Protein AF-A0A4R5VV78-F1 (afdb_monomer_lite)

Structure (mmCIF, N/CA/C/O backbone):
data_AF-A0A4R5VV78-F1
#
_entry.id   AF-A0A4R5VV78-F1
#
loop_
_atom_site.group_PDB
_atom_site.id
_atom_site.type_symbol
_atom_site.label_atom_id
_atom_site.label_alt_id
_atom_site.label_comp_id
_atom_site.label_asym_id
_atom_site.label_entity_id
_atom_site.label_seq_id
_atom_site.pdbx_PDB_ins_code
_atom_site.Cartn_x
_atom_site.Cartn_y
_atom_site.Cartn_z
_atom_site.occupancy
_atom_site.B_iso_or_equiv
_atom_site.auth_seq_id
_atom_site.auth_comp_id
_atom_site.auth_asym_id
_atom_site.auth_atom_id
_atom_site.pdbx_PDB_model_num
ATOM 1 N N . MET A 1 1 ? 42.593 -49.730 37.295 1.00 38.19 1 MET A N 1
ATOM 2 C CA . MET A 1 1 ? 42.029 -50.182 36.006 1.00 38.19 1 MET A CA 1
ATOM 3 C C . MET A 1 1 ? 40.882 -49.236 35.677 1.00 38.19 1 MET A C 1
ATOM 5 O O . MET A 1 1 ? 39.851 -49.312 36.328 1.00 38.19 1 MET A O 1
ATOM 9 N N . VAL A 1 2 ? 41.116 -48.240 34.820 1.00 37.19 2 VAL A N 1
ATOM 10 C CA . VAL A 1 2 ? 40.146 -47.172 34.517 1.00 37.19 2 VAL A CA 1
ATOM 11 C C . VAL A 1 2 ? 39.510 -47.500 33.172 1.00 37.19 2 VAL A C 1
ATOM 13 O O . VAL A 1 2 ? 40.211 -47.601 32.169 1.00 37.19 2 VAL A O 1
ATOM 16 N N . VAL A 1 3 ? 38.201 -47.745 33.175 1.00 35.28 3 VAL A N 1
ATOM 17 C CA . VAL A 1 3 ? 37.416 -48.078 31.982 1.00 35.28 3 VAL A CA 1
ATOM 18 C C . VAL A 1 3 ? 36.954 -46.769 31.347 1.00 35.28 3 VAL A C 1
ATOM 20 O O . VAL A 1 3 ? 36.036 -46.124 31.847 1.00 35.28 3 VAL A O 1
ATOM 23 N N . SER A 1 4 ? 37.605 -46.360 30.261 1.00 37.66 4 SER A N 1
ATOM 24 C CA . SER A 1 4 ? 37.149 -45.239 29.435 1.00 37.66 4 SER A CA 1
ATOM 25 C C . SER A 1 4 ? 36.095 -45.736 28.451 1.00 37.66 4 SER A C 1
ATOM 27 O O . SER A 1 4 ? 36.413 -46.432 27.488 1.00 37.66 4 SER A O 1
ATOM 29 N N . VAL A 1 5 ? 34.834 -45.387 28.696 1.00 41.22 5 VAL A N 1
ATOM 30 C CA . VAL A 1 5 ? 33.731 -45.628 27.760 1.00 41.22 5 VAL A CA 1
ATOM 31 C C . VAL A 1 5 ? 33.709 -44.485 26.744 1.00 41.22 5 VAL A C 1
ATOM 33 O O . VAL A 1 5 ? 33.360 -43.354 27.075 1.00 41.22 5 VAL A O 1
ATOM 36 N N . PHE A 1 6 ? 34.099 -44.775 25.504 1.00 37.38 6 PHE A N 1
ATOM 37 C CA . PHE A 1 6 ? 33.922 -43.867 24.372 1.00 37.38 6 PHE A CA 1
ATOM 38 C C . PHE A 1 6 ? 32.490 -43.995 23.841 1.00 37.38 6 PHE A C 1
ATOM 40 O O . PHE A 1 6 ? 32.154 -44.971 23.174 1.00 37.38 6 PHE A O 1
ATOM 47 N N . PHE A 1 7 ? 31.643 -43.004 24.115 1.00 40.62 7 PHE A N 1
ATOM 48 C CA . PHE A 1 7 ? 30.359 -42.859 23.432 1.00 40.62 7 PHE A CA 1
ATOM 49 C C . PHE A 1 7 ? 30.567 -42.107 22.113 1.00 40.62 7 PHE A C 1
ATOM 51 O O . PHE A 1 7 ? 30.699 -40.885 22.092 1.00 40.62 7 PHE A O 1
ATOM 58 N N . LEU A 1 8 ? 30.589 -42.841 20.998 1.00 39.75 8 LEU A N 1
ATOM 59 C CA . LEU A 1 8 ? 30.440 -42.265 19.662 1.00 39.75 8 LEU A CA 1
ATOM 60 C C . LEU A 1 8 ? 28.955 -41.965 19.427 1.00 39.75 8 LEU A C 1
ATOM 62 O O . LEU A 1 8 ? 28.193 -42.831 19.001 1.00 39.75 8 LEU A O 1
ATOM 66 N N . ILE A 1 9 ? 28.530 -40.733 19.715 1.00 45.75 9 ILE A N 1
ATOM 67 C CA . ILE A 1 9 ? 27.230 -40.231 19.257 1.00 45.75 9 ILE A CA 1
ATOM 68 C C . ILE A 1 9 ? 27.380 -39.907 17.769 1.00 45.75 9 ILE A C 1
ATOM 70 O O . ILE A 1 9 ? 27.846 -38.834 17.390 1.00 45.75 9 ILE A O 1
ATOM 74 N N . VAL A 1 10 ? 26.993 -40.856 16.916 1.00 44.81 10 VAL A N 1
ATOM 75 C CA . VAL A 1 10 ? 26.769 -40.610 15.488 1.00 44.81 10 VAL A CA 1
ATOM 76 C C . VAL A 1 10 ? 25.437 -39.873 15.368 1.00 44.81 10 VAL A C 1
ATOM 78 O O . VAL A 1 10 ? 24.379 -40.461 15.159 1.00 44.81 10 VAL A O 1
ATOM 81 N N . GLY A 1 11 ? 25.475 -38.563 15.596 1.00 36.56 11 GLY A N 1
ATOM 82 C CA . GLY A 1 11 ? 24.353 -37.687 15.302 1.00 36.56 11 GLY A CA 1
ATOM 83 C C . GLY A 1 11 ? 24.269 -37.487 13.795 1.00 36.56 11 GLY A C 1
ATOM 84 O O . GLY A 1 11 ? 25.122 -36.815 13.220 1.00 36.56 11 GLY A O 1
ATOM 85 N N . ASN A 1 12 ? 23.247 -38.067 13.163 1.00 38.75 12 ASN A N 1
ATOM 86 C CA . ASN A 1 12 ? 22.848 -37.744 11.796 1.00 38.75 12 ASN A CA 1
ATOM 87 C C . ASN A 1 12 ? 22.630 -36.229 11.688 1.00 38.75 12 ASN A C 1
ATOM 89 O O . ASN A 1 12 ? 21.579 -35.708 12.065 1.00 38.75 12 ASN A O 1
ATOM 93 N N . ALA A 1 13 ? 23.622 -35.517 11.159 1.00 37.78 13 ALA A N 1
ATOM 94 C CA . ALA A 1 13 ? 23.447 -34.160 10.683 1.00 37.78 13 ALA A CA 1
ATOM 95 C C . ALA A 1 13 ? 22.544 -34.235 9.448 1.00 37.78 13 ALA A C 1
ATOM 97 O O . ALA A 1 13 ? 23.007 -34.379 8.318 1.00 37.78 13 ALA A O 1
ATOM 98 N N . SER A 1 14 ? 21.230 -34.188 9.672 1.00 41.97 14 SER A N 1
ATOM 99 C CA . SER A 1 14 ? 20.264 -33.920 8.617 1.00 41.97 14 SER A CA 1
ATOM 100 C C . SER A 1 14 ? 20.560 -32.520 8.091 1.00 41.97 14 SER A C 1
ATOM 102 O O . SER A 1 14 ? 20.102 -31.517 8.645 1.00 41.97 14 SER A O 1
ATOM 104 N N . ALA A 1 15 ? 21.381 -32.463 7.043 1.00 38.72 15 ALA A N 1
ATOM 105 C CA . ALA A 1 15 ? 21.624 -31.289 6.232 1.00 38.72 15 ALA A CA 1
ATOM 106 C C . ALA A 1 15 ? 20.303 -30.890 5.565 1.00 38.72 15 ALA A C 1
ATOM 108 O O . ALA A 1 15 ? 20.021 -31.225 4.415 1.00 38.72 15 ALA A O 1
ATOM 109 N N . SER A 1 16 ? 19.468 -30.170 6.312 1.00 36.31 16 SER A N 1
ATOM 110 C CA . SER A 1 16 ? 18.381 -29.394 5.742 1.00 36.31 16 SER A CA 1
ATOM 111 C C . SER A 1 16 ? 19.022 -28.237 4.979 1.00 36.31 16 SER A C 1
ATOM 113 O O . SER A 1 16 ? 19.205 -27.131 5.479 1.00 36.31 16 SER A O 1
ATOM 115 N N . ASN A 1 17 ? 19.403 -28.515 3.732 1.00 35.94 17 ASN A N 1
ATOM 116 C CA . ASN A 1 17 ? 19.677 -27.510 2.716 1.00 35.94 17 ASN A CA 1
ATOM 117 C C . ASN A 1 17 ? 18.365 -26.790 2.373 1.00 35.94 17 ASN A C 1
ATOM 119 O O . ASN A 1 17 ? 17.869 -26.852 1.250 1.00 35.94 17 ASN A O 1
ATOM 123 N N . ILE A 1 18 ? 17.793 -26.081 3.345 1.00 36.03 18 ILE A N 1
ATOM 124 C CA . ILE A 1 18 ? 16.903 -24.970 3.059 1.00 36.03 18 ILE A CA 1
ATOM 125 C C . ILE A 1 18 ? 17.849 -23.895 2.546 1.00 36.03 18 ILE A C 1
ATOM 127 O O . ILE A 1 18 ? 18.429 -23.131 3.320 1.00 36.03 18 ILE A O 1
ATOM 131 N N . LYS A 1 19 ? 18.070 -23.886 1.225 1.00 30.59 19 LYS A N 1
ATOM 132 C CA . LYS A 1 19 ? 18.601 -22.711 0.538 1.00 30.59 19 LYS A CA 1
ATOM 133 C C . LYS A 1 19 ? 17.806 -21.534 1.088 1.00 30.59 19 LYS A C 1
ATOM 135 O O . LYS A 1 19 ? 16.605 -21.439 0.836 1.00 30.59 19 LYS A O 1
ATOM 140 N N . LYS A 1 20 ? 18.457 -20.675 1.881 1.00 33.81 20 LYS A N 1
ATOM 141 C CA . LYS A 1 20 ? 17.958 -19.328 2.141 1.00 33.81 20 LYS A CA 1
ATOM 142 C C . LYS A 1 20 ? 17.599 -18.793 0.767 1.00 33.81 20 LYS A C 1
ATOM 144 O O . LYS A 1 20 ? 18.486 -18.643 -0.068 1.00 33.81 20 LYS A O 1
ATOM 149 N N . LEU A 1 21 ? 16.308 -18.609 0.518 1.00 36.28 21 LEU A N 1
ATOM 150 C CA . LEU A 1 21 ? 15.827 -17.901 -0.649 1.00 36.28 21 LEU A CA 1
ATOM 151 C C . LEU A 1 21 ? 16.473 -16.518 -0.546 1.00 36.28 21 LEU A C 1
ATOM 153 O O . LEU A 1 21 ? 16.065 -15.706 0.288 1.00 36.28 21 LEU A O 1
ATOM 157 N N . GLU A 1 22 ? 17.574 -16.309 -1.269 1.00 37.34 22 GLU A N 1
ATOM 158 C CA . GLU A 1 22 ? 18.236 -15.016 -1.321 1.00 37.34 22 GLU A CA 1
ATOM 159 C C . GLU A 1 22 ? 17.165 -14.024 -1.755 1.00 37.34 22 GLU A C 1
ATOM 161 O O . GLU A 1 22 ? 16.571 -14.148 -2.828 1.00 37.34 22 GLU A O 1
ATOM 166 N N . LYS A 1 23 ? 16.849 -13.068 -0.874 1.00 46.59 23 LYS A N 1
ATOM 167 C CA . LYS A 1 23 ? 16.021 -11.934 -1.268 1.00 46.59 23 LYS A CA 1
ATOM 168 C C . LYS A 1 23 ? 16.714 -1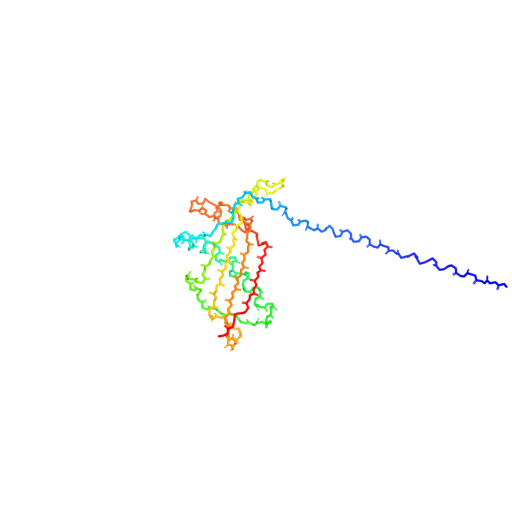1.339 -2.497 1.00 46.59 23 LYS A C 1
ATOM 170 O O . LYS A 1 23 ? 17.919 -11.095 -2.402 1.00 46.59 23 LYS A O 1
ATOM 175 N N . PRO A 1 24 ? 16.009 -11.151 -3.628 1.00 48.81 24 PRO A N 1
ATOM 176 C CA . PRO A 1 24 ? 16.632 -10.648 -4.843 1.00 48.81 24 PRO A CA 1
ATOM 177 C C . PRO A 1 24 ? 17.446 -9.406 -4.493 1.00 48.81 24 PRO A C 1
ATOM 179 O O . PRO A 1 24 ? 16.971 -8.534 -3.759 1.00 48.81 24 PRO A O 1
ATOM 182 N N . LYS A 1 25 ? 18.705 -9.371 -4.938 1.00 49.22 25 LYS A N 1
ATOM 183 C CA . LYS A 1 25 ? 19.624 -8.270 -4.655 1.00 49.22 25 LYS A CA 1
ATOM 184 C C . LYS A 1 25 ? 19.151 -7.046 -5.434 1.00 49.22 25 LYS A C 1
ATOM 186 O O . LYS A 1 25 ? 19.558 -6.809 -6.566 1.00 49.22 25 LYS A O 1
ATOM 191 N N . ILE A 1 26 ? 18.257 -6.285 -4.815 1.00 57.62 26 ILE A N 1
ATOM 192 C CA . ILE A 1 26 ? 17.758 -5.020 -5.338 1.00 57.62 26 ILE A CA 1
ATOM 193 C C . ILE A 1 26 ? 18.904 -4.007 -5.245 1.00 57.62 26 ILE A C 1
ATOM 195 O O . ILE A 1 26 ? 19.182 -3.449 -4.183 1.00 57.62 26 ILE A O 1
ATOM 199 N N . MET A 1 27 ? 19.621 -3.812 -6.352 1.00 55.38 27 MET A N 1
ATOM 200 C CA . MET A 1 27 ? 20.647 -2.779 -6.462 1.00 55.38 27 MET A CA 1
ATOM 201 C C . MET A 1 27 ? 19.965 -1.466 -6.793 1.00 55.38 27 MET A C 1
ATOM 203 O O . MET A 1 27 ? 19.435 -1.290 -7.884 1.00 55.38 27 MET A O 1
ATOM 207 N N . SER A 1 28 ? 19.941 -0.542 -5.842 1.00 60.31 28 SER A N 1
ATOM 208 C CA . SER A 1 28 ? 19.336 0.755 -6.093 1.00 60.31 28 SER A CA 1
ATOM 209 C C . SER A 1 28 ? 20.356 1.764 -6.609 1.00 60.31 28 SER A C 1
ATOM 211 O O . SER A 1 28 ? 21.441 1.891 -6.047 1.00 60.31 28 SER A O 1
ATOM 213 N N . VAL A 1 29 ? 19.981 2.476 -7.673 1.00 67.56 29 VAL A N 1
ATOM 214 C CA . VAL A 1 29 ? 20.857 3.409 -8.400 1.00 67.56 29 VAL A CA 1
ATOM 215 C C . VAL A 1 29 ? 20.390 4.862 -8.252 1.00 67.56 29 VAL A C 1
ATOM 217 O O . VAL A 1 29 ? 21.211 5.771 -8.306 1.00 67.56 29 VAL A O 1
ATOM 220 N N . GLY A 1 30 ? 19.103 5.103 -7.979 1.00 65.88 30 GLY A N 1
ATOM 221 C CA . GLY A 1 30 ? 18.565 6.452 -7.764 1.00 65.88 30 GLY A CA 1
ATOM 222 C C . GLY A 1 30 ? 18.562 6.909 -6.299 1.00 65.88 30 GLY A C 1
ATOM 223 O O . GLY A 1 30 ? 18.650 6.095 -5.374 1.00 65.88 30 GLY A O 1
ATOM 224 N N . LYS A 1 31 ? 18.392 8.219 -6.077 1.00 85.88 31 LYS A N 1
ATOM 225 C CA . LYS A 1 31 ? 17.995 8.779 -4.772 1.00 85.88 31 LYS A CA 1
ATOM 226 C C . LYS A 1 31 ? 16.506 8.499 -4.540 1.00 85.88 31 LYS A C 1
ATOM 228 O O . LYS A 1 31 ? 15.724 8.538 -5.483 1.00 85.88 31 LYS A O 1
ATOM 233 N N . GLU A 1 32 ? 16.120 8.209 -3.300 1.00 92.00 32 GLU A N 1
ATOM 234 C CA . GLU A 1 32 ? 14.703 8.160 -2.918 1.00 92.00 32 GLU A CA 1
ATOM 235 C C . GLU A 1 32 ? 14.127 9.584 -2.915 1.00 92.00 32 GLU A C 1
ATOM 237 O O . GLU A 1 32 ? 14.695 10.486 -2.292 1.00 92.00 32 GLU A O 1
ATOM 242 N N . ILE A 1 33 ? 13.027 9.795 -3.639 1.00 94.00 33 ILE A N 1
ATOM 243 C CA . ILE A 1 33 ? 12.381 11.103 -3.795 1.00 94.00 33 ILE A CA 1
ATOM 244 C C . ILE A 1 33 ? 10.921 10.988 -3.364 1.00 94.00 33 ILE A C 1
ATOM 246 O O . ILE A 1 33 ? 10.229 10.055 -3.760 1.00 94.00 33 ILE A O 1
ATOM 250 N N . GLU A 1 34 ? 10.453 11.944 -2.562 1.00 96.25 34 GLU A N 1
ATOM 251 C CA . GLU A 1 34 ? 9.040 12.060 -2.191 1.00 96.25 34 GLU A CA 1
ATOM 252 C C . GLU A 1 34 ? 8.222 12.669 -3.338 1.00 96.25 34 GLU A C 1
ATOM 254 O O . GLU A 1 34 ? 8.583 13.713 -3.889 1.00 96.25 34 GLU A O 1
ATOM 259 N N . VAL A 1 35 ? 7.098 12.040 -3.675 1.00 95.75 35 VAL A N 1
ATOM 260 C CA . VAL A 1 35 ? 6.149 12.520 -4.683 1.00 95.75 35 VAL A CA 1
ATOM 261 C C . VAL A 1 35 ? 5.259 13.589 -4.049 1.00 95.75 35 VAL A C 1
ATOM 263 O O . VAL A 1 35 ? 4.333 13.281 -3.299 1.00 95.75 35 VAL A O 1
ATOM 266 N N . LYS A 1 36 ? 5.563 14.859 -4.336 1.00 93.50 36 LYS A N 1
ATOM 267 C CA . LYS A 1 36 ? 4.838 16.013 -3.777 1.00 93.50 36 LYS A CA 1
ATOM 268 C C . LYS A 1 36 ? 3.625 16.444 -4.599 1.00 93.50 36 LYS A C 1
ATOM 270 O O . LYS A 1 36 ? 2.690 16.997 -4.029 1.00 93.50 36 LYS A O 1
ATOM 275 N N . ASP A 1 37 ? 3.645 16.209 -5.910 1.00 94.50 37 ASP A N 1
ATOM 276 C CA . ASP A 1 37 ? 2.519 16.533 -6.786 1.00 94.50 37 ASP A CA 1
ATOM 277 C C . ASP A 1 37 ? 1.294 15.672 -6.440 1.00 94.50 37 ASP A C 1
ATOM 279 O O . ASP A 1 37 ? 1.385 14.444 -6.368 1.00 94.50 37 ASP A O 1
ATOM 283 N N . GLN A 1 38 ? 0.148 16.316 -6.209 1.00 93.44 38 GLN A N 1
ATOM 284 C CA . GLN A 1 38 ? -1.044 15.639 -5.699 1.00 93.44 38 GLN A CA 1
ATOM 285 C C . GLN A 1 38 ? -1.642 14.669 -6.721 1.00 93.44 38 GLN A C 1
ATOM 287 O O . GLN A 1 38 ? -2.015 13.561 -6.339 1.00 93.44 38 GLN A O 1
ATOM 292 N N . ALA A 1 39 ? -1.714 15.056 -7.997 1.00 93.19 39 ALA A N 1
ATOM 293 C CA . ALA A 1 39 ? -2.285 14.211 -9.043 1.00 93.19 39 ALA A CA 1
ATOM 294 C C . ALA A 1 39 ? -1.444 12.943 -9.239 1.00 93.19 39 ALA A C 1
ATOM 296 O O . ALA A 1 39 ? -1.973 11.835 -9.212 1.00 93.19 39 ALA A O 1
ATOM 297 N N . THR A 1 40 ? -0.123 13.097 -9.324 1.00 93.06 40 THR A N 1
ATOM 298 C CA . THR A 1 40 ? 0.824 11.981 -9.434 1.00 93.06 40 THR A CA 1
ATOM 299 C C . THR A 1 40 ? 0.756 11.072 -8.208 1.00 93.06 40 THR A C 1
ATOM 301 O O . THR A 1 40 ? 0.728 9.848 -8.336 1.00 93.06 40 THR A O 1
ATOM 304 N N . LYS A 1 41 ? 0.688 11.656 -7.006 1.00 94.19 41 LYS A N 1
ATOM 305 C CA . LYS A 1 41 ? 0.559 10.901 -5.756 1.00 94.19 41 LYS A CA 1
ATOM 306 C C . LYS A 1 41 ? -0.710 10.048 -5.743 1.00 94.19 41 LYS A C 1
ATOM 308 O O . LYS A 1 41 ? -0.634 8.865 -5.423 1.00 94.19 41 LYS A O 1
ATOM 313 N N . MET A 1 42 ? -1.851 10.629 -6.113 1.00 93.50 42 MET A N 1
ATOM 314 C CA . MET A 1 42 ? -3.119 9.898 -6.160 1.00 93.50 42 MET A CA 1
ATOM 315 C C . MET A 1 42 ? -3.127 8.836 -7.248 1.00 93.50 42 MET A C 1
ATOM 317 O O . MET A 1 42 ? -3.501 7.705 -6.976 1.00 93.50 42 MET A O 1
ATOM 321 N N . PHE A 1 43 ? -2.587 9.141 -8.424 1.00 93.38 43 PHE A N 1
ATOM 322 C CA . PHE A 1 43 ? -2.455 8.163 -9.496 1.00 93.38 43 PHE A CA 1
ATOM 323 C C . PHE A 1 43 ? -1.669 6.910 -9.070 1.00 93.38 43 PHE A C 1
ATOM 325 O O . PHE A 1 43 ? -2.089 5.782 -9.345 1.00 93.38 43 PHE A O 1
ATOM 332 N N . ILE A 1 44 ? -0.540 7.095 -8.375 1.00 93.81 44 ILE A N 1
ATOM 333 C CA . ILE A 1 44 ? 0.254 5.979 -7.844 1.00 93.81 44 ILE A CA 1
ATOM 334 C C . ILE A 1 44 ? -0.530 5.240 -6.756 1.00 93.81 44 ILE A C 1
ATOM 336 O O . ILE A 1 44 ? -0.581 4.010 -6.779 1.00 93.81 44 ILE A O 1
ATOM 340 N N . TYR A 1 45 ? -1.142 5.968 -5.816 1.00 93.56 45 TYR A N 1
ATOM 341 C CA . TYR A 1 45 ? -1.920 5.368 -4.734 1.00 93.56 45 TYR A CA 1
ATOM 342 C C . TYR A 1 45 ? -3.068 4.507 -5.265 1.00 93.56 45 TYR A C 1
ATOM 344 O O . TYR A 1 45 ? -3.135 3.331 -4.919 1.00 93.56 45 TYR A O 1
ATOM 352 N N . ASP A 1 46 ? -3.903 5.056 -6.145 1.00 91.50 46 ASP A N 1
ATOM 353 C CA . ASP A 1 46 ? -5.065 4.378 -6.723 1.00 91.50 46 ASP A CA 1
ATOM 354 C C . ASP A 1 46 ? -4.632 3.184 -7.573 1.00 91.50 46 ASP A C 1
ATOM 356 O O . ASP A 1 46 ? -5.216 2.104 -7.492 1.00 91.50 46 ASP A O 1
ATOM 360 N N . THR A 1 47 ? -3.536 3.331 -8.328 1.00 91.25 47 THR A N 1
ATOM 361 C CA . THR A 1 47 ? -2.945 2.209 -9.062 1.00 91.25 47 THR A CA 1
ATOM 362 C C . THR A 1 47 ? -2.564 1.077 -8.123 1.00 91.25 47 THR A C 1
ATOM 364 O O . THR A 1 47 ? -2.789 -0.075 -8.472 1.00 91.25 47 THR A O 1
ATOM 367 N N . MET A 1 48 ? -2.010 1.387 -6.951 1.00 91.81 48 MET A N 1
ATOM 368 C CA . MET A 1 48 ? -1.492 0.393 -6.014 1.00 91.81 48 MET A CA 1
ATOM 369 C C . MET A 1 48 ? -2.497 -0.055 -4.943 1.00 91.81 48 MET A C 1
ATOM 371 O O . MET A 1 48 ? -2.195 -0.960 -4.158 1.00 91.81 48 MET A O 1
ATOM 375 N N . GLN A 1 49 ? -3.680 0.559 -4.896 1.00 90.19 49 GLN A N 1
ATOM 376 C CA . GLN A 1 49 ? -4.606 0.480 -3.769 1.00 90.19 49 GLN A CA 1
ATOM 377 C C . GLN A 1 49 ? -5.038 -0.952 -3.456 1.00 90.19 49 GLN A C 1
ATOM 379 O O . GLN A 1 49 ? -5.101 -1.313 -2.283 1.00 90.19 49 GLN A O 1
ATOM 384 N N . VAL A 1 50 ? -5.280 -1.776 -4.479 1.00 89.50 50 VAL A N 1
ATOM 385 C CA . VAL A 1 50 ? -5.729 -3.169 -4.317 1.00 89.50 50 VAL A CA 1
ATOM 386 C C . VAL A 1 50 ? -4.701 -3.998 -3.538 1.00 89.50 50 VAL A C 1
ATOM 388 O O . VAL A 1 50 ? -5.049 -4.649 -2.555 1.00 89.50 50 VAL A O 1
ATOM 391 N N . TRP A 1 51 ? -3.414 -3.915 -3.890 1.00 91.25 51 TRP A N 1
ATOM 392 C CA . TRP A 1 51 ? -2.361 -4.669 -3.192 1.00 91.25 51 TRP A CA 1
ATOM 393 C C . TRP A 1 51 ? -2.094 -4.139 -1.784 1.00 91.25 51 TRP A C 1
ATOM 395 O O . TRP A 1 51 ? -1.828 -4.915 -0.862 1.00 91.25 51 TRP A O 1
ATOM 405 N N . ILE A 1 52 ? -2.201 -2.821 -1.597 1.00 92.19 52 ILE A N 1
ATOM 406 C CA . ILE A 1 52 ? -2.104 -2.217 -0.267 1.00 92.19 52 ILE A CA 1
ATOM 407 C C . ILE A 1 52 ? -3.268 -2.681 0.611 1.00 92.19 52 ILE A C 1
ATOM 409 O O . ILE A 1 52 ? -3.053 -3.024 1.771 1.00 92.19 52 ILE A O 1
ATOM 413 N N . HIS A 1 53 ? -4.481 -2.722 0.060 1.00 91.75 53 HIS A N 1
ATOM 414 C CA . HIS A 1 53 ? -5.669 -3.196 0.754 1.00 91.75 53 HIS A CA 1
ATOM 415 C C . HIS A 1 53 ? -5.496 -4.650 1.197 1.00 91.75 53 HIS A C 1
ATOM 417 O O . HIS A 1 53 ? -5.639 -4.920 2.384 1.00 91.75 53 HIS A O 1
ATOM 423 N N . HIS A 1 54 ? -5.094 -5.556 0.298 1.00 91.31 54 HIS A N 1
ATOM 424 C CA . HIS A 1 54 ? -4.816 -6.953 0.657 1.00 91.31 54 HIS A CA 1
ATOM 425 C C . HIS A 1 54 ? -3.772 -7.059 1.777 1.00 91.31 54 HIS A C 1
ATOM 427 O O . HIS A 1 54 ? -4.008 -7.714 2.788 1.00 91.31 54 HIS A O 1
ATOM 433 N N . SER A 1 55 ? -2.665 -6.318 1.665 1.00 91.31 55 SER A N 1
ATOM 434 C CA . SER A 1 55 ? -1.608 -6.331 2.685 1.00 91.31 55 SER A CA 1
ATOM 435 C C . SER A 1 55 ? -2.090 -5.827 4.056 1.00 91.31 55 SER A C 1
ATOM 437 O O . SER A 1 55 ? -1.624 -6.302 5.092 1.00 91.31 55 SER A O 1
ATOM 439 N N . LEU A 1 56 ? -3.015 -4.859 4.084 1.00 92.88 56 LEU A N 1
ATOM 440 C CA . LEU A 1 56 ? -3.640 -4.360 5.313 1.00 92.88 56 LEU A CA 1
ATOM 441 C C . LEU A 1 56 ? -4.603 -5.388 5.916 1.00 92.88 56 LEU A C 1
ATOM 443 O O . LEU A 1 56 ? -4.492 -5.672 7.109 1.00 92.88 56 LEU A O 1
ATOM 447 N N . VAL A 1 57 ? -5.519 -5.931 5.104 1.00 93.00 57 VAL A N 1
ATOM 448 C CA . VAL A 1 57 ? -6.485 -6.969 5.509 1.00 93.00 57 VAL A CA 1
ATOM 449 C C . VAL A 1 57 ? -5.732 -8.120 6.177 1.00 93.00 57 VAL A C 1
ATOM 451 O O . VAL A 1 57 ? -5.974 -8.412 7.350 1.00 93.00 57 VAL A O 1
ATOM 454 N N . ASP A 1 58 ? -4.751 -8.695 5.478 1.00 93.06 58 ASP A N 1
ATOM 455 C CA . ASP A 1 58 ? -3.984 -9.846 5.954 1.00 93.06 58 ASP A CA 1
ATOM 456 C C . ASP A 1 58 ? -3.270 -9.552 7.274 1.00 93.06 58 ASP A C 1
ATOM 458 O O . ASP A 1 58 ? -3.318 -10.346 8.217 1.00 93.06 58 ASP A O 1
ATOM 462 N N . TYR A 1 59 ? -2.607 -8.398 7.378 1.00 93.88 59 TYR A N 1
ATOM 463 C CA . TYR A 1 59 ? -1.886 -8.039 8.594 1.00 93.88 59 TYR A CA 1
ATOM 464 C C . TYR A 1 59 ? -2.826 -7.887 9.793 1.00 93.88 59 TYR A C 1
ATOM 466 O O . TYR A 1 59 ? -2.556 -8.434 10.867 1.00 93.88 59 TYR A O 1
ATOM 474 N N . TYR A 1 60 ? -3.918 -7.139 9.637 1.00 93.75 60 TYR A N 1
ATOM 475 C CA . TYR A 1 60 ? -4.792 -6.820 10.759 1.00 93.75 60 TYR A CA 1
ATOM 476 C C . TYR A 1 60 ? -5.647 -8.021 11.188 1.00 93.75 60 TYR A C 1
ATOM 478 O O . TYR A 1 60 ? -5.840 -8.198 12.395 1.00 93.75 60 TYR A O 1
ATOM 486 N N . HIS A 1 61 ? -6.064 -8.894 10.261 1.00 95.00 61 HIS A N 1
ATOM 487 C CA . HIS A 1 61 ? -6.758 -10.139 10.615 1.00 95.00 61 HIS A CA 1
ATOM 488 C C . HIS A 1 61 ? -5.841 -11.031 11.448 1.00 95.00 61 HIS A C 1
ATOM 490 O O . HIS A 1 61 ? -6.224 -11.470 12.531 1.00 95.00 61 HIS A O 1
ATOM 496 N N . ASN A 1 62 ? -4.598 -11.214 10.998 1.00 94.56 62 ASN A N 1
ATOM 497 C CA . ASN A 1 62 ? -3.629 -12.058 11.689 1.00 94.56 62 ASN A CA 1
ATOM 498 C C . ASN A 1 62 ? -3.208 -11.485 13.047 1.00 94.56 62 ASN A C 1
ATOM 500 O O . ASN A 1 62 ? -3.142 -12.215 14.032 1.00 94.56 62 ASN A O 1
ATOM 504 N N . LYS A 1 63 ? -2.932 -10.178 13.128 1.00 93.56 63 LYS A N 1
ATOM 505 C CA . LYS A 1 63 ? -2.441 -9.548 14.361 1.00 93.56 63 LYS A CA 1
ATOM 506 C C . LYS A 1 63 ? -3.484 -9.506 15.473 1.00 93.56 63 LYS A C 1
ATOM 508 O O . LYS A 1 63 ? -3.121 -9.596 16.644 1.00 93.56 63 LYS A O 1
ATOM 513 N N . TYR A 1 64 ? -4.745 -9.275 15.121 1.00 91.94 64 TYR A N 1
ATOM 514 C CA . TYR A 1 64 ? -5.810 -9.074 16.102 1.00 91.94 64 TYR A CA 1
ATOM 515 C C . TYR A 1 64 ? -6.755 -10.264 16.227 1.00 91.94 64 TYR A C 1
ATOM 517 O O . TYR A 1 64 ? -7.670 -10.187 17.042 1.00 91.94 64 TYR A O 1
ATOM 525 N N . HIS A 1 65 ? -6.538 -11.335 15.454 1.00 93.94 65 HIS A N 1
ATOM 526 C CA . HIS A 1 65 ? -7.484 -12.446 15.323 1.00 93.94 65 HIS A CA 1
ATOM 527 C C . HIS A 1 65 ? -8.901 -11.917 15.060 1.00 93.94 65 HIS A C 1
ATOM 529 O O . HIS A 1 65 ? -9.855 -12.248 15.761 1.00 93.94 65 HIS A O 1
ATOM 535 N N . ALA A 1 66 ? -8.992 -10.974 14.121 1.00 92.31 66 ALA A N 1
ATOM 536 C CA . ALA A 1 66 ? -10.225 -10.260 13.836 1.00 92.31 66 ALA A CA 1
ATOM 537 C C . ALA A 1 66 ? -11.124 -11.088 12.913 1.00 92.31 66 ALA A C 1
ATOM 539 O O . ALA A 1 66 ? -10.627 -11.694 11.967 1.00 92.31 66 ALA A O 1
ATOM 540 N N . ASP A 1 67 ? -12.431 -11.054 13.147 1.00 92.94 67 ASP A N 1
ATOM 541 C CA . ASP A 1 67 ? -13.447 -11.585 12.233 1.00 92.94 67 ASP A CA 1
ATOM 542 C C . ASP A 1 67 ? -13.852 -10.524 11.204 1.00 92.94 67 ASP A C 1
ATOM 544 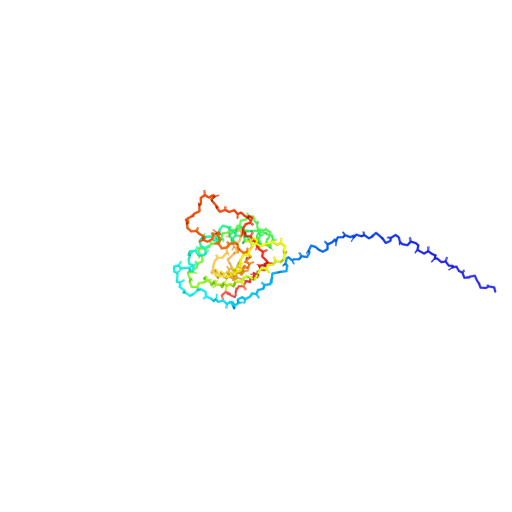O O . ASP A 1 67 ? -14.182 -10.840 10.064 1.00 92.94 67 ASP A O 1
ATOM 548 N N . SER A 1 68 ? -13.793 -9.245 11.593 1.00 92.19 68 SER A N 1
ATOM 549 C CA . SER A 1 68 ? -14.085 -8.120 10.712 1.00 92.19 68 SER A CA 1
ATOM 550 C C . SER A 1 68 ? -13.125 -6.960 10.931 1.00 92.19 68 SER A C 1
ATOM 552 O O . SER A 1 68 ? -12.700 -6.652 12.052 1.00 92.19 68 SER A O 1
ATOM 554 N N . ILE A 1 69 ? -12.790 -6.297 9.828 1.00 93.00 69 ILE A N 1
ATOM 555 C CA . ILE A 1 69 ? -11.960 -5.103 9.832 1.00 93.00 69 ILE A CA 1
ATOM 556 C C . ILE A 1 69 ? -12.564 -4.104 8.866 1.00 93.00 69 ILE A C 1
ATOM 558 O O . ILE A 1 69 ? -12.853 -4.427 7.716 1.00 93.00 69 ILE A O 1
ATOM 562 N N . SER A 1 70 ? -12.750 -2.883 9.338 1.00 91.00 70 SER A N 1
ATOM 563 C CA . SER A 1 70 ? -13.154 -1.766 8.502 1.00 91.00 70 SER A CA 1
ATOM 564 C C . SER A 1 70 ? -12.303 -0.554 8.829 1.00 91.00 70 SER A C 1
ATOM 566 O O . SER A 1 70 ? -11.731 -0.422 9.910 1.00 91.00 70 SER A O 1
ATOM 568 N N . TRP A 1 71 ? -12.166 0.337 7.866 1.00 88.88 71 TRP A N 1
ATOM 569 C CA . TRP A 1 71 ? -11.389 1.552 8.021 1.00 88.88 71 TRP A CA 1
ATOM 570 C C . TRP A 1 71 ? -12.036 2.662 7.220 1.00 88.88 71 TRP A C 1
ATOM 572 O O . TRP A 1 71 ? -12.591 2.419 6.148 1.00 88.88 71 TRP A O 1
ATOM 582 N N . GLY A 1 72 ? -11.925 3.886 7.728 1.00 82.62 72 GLY A N 1
ATOM 583 C CA . GLY A 1 72 ? -12.255 5.067 6.939 1.00 82.62 72 GLY A CA 1
ATOM 584 C C . GLY A 1 72 ? -11.259 5.250 5.795 1.00 82.62 72 GLY A C 1
ATOM 585 O O . GLY A 1 72 ? -10.155 4.692 5.821 1.00 82.62 72 GLY A O 1
ATOM 586 N N . GLU A 1 73 ? -11.620 6.046 4.792 1.00 81.75 73 GLU A N 1
ATOM 587 C CA . GLU A 1 73 ? -10.681 6.445 3.744 1.00 81.75 73 GLU A CA 1
ATOM 588 C C . GLU A 1 73 ? -9.473 7.185 4.346 1.00 81.75 73 GLU A C 1
ATOM 590 O O . GLU A 1 73 ? -9.624 7.963 5.297 1.00 81.75 73 GLU A O 1
ATOM 595 N N . PRO A 1 74 ? -8.248 6.934 3.848 1.00 83.44 74 PRO A N 1
ATOM 596 C CA . PRO A 1 74 ? -7.101 7.697 4.301 1.00 83.44 74 PRO A CA 1
ATOM 597 C C . PRO A 1 74 ? -7.231 9.128 3.778 1.00 83.44 74 PRO A C 1
ATOM 599 O O . PRO A 1 74 ? -7.509 9.350 2.601 1.00 83.44 74 PRO A O 1
ATOM 602 N N . LYS A 1 75 ? -6.992 10.111 4.646 1.00 85.94 75 LYS A N 1
ATOM 603 C CA . LYS A 1 75 ? -6.943 11.512 4.221 1.00 85.94 75 LYS A CA 1
ATOM 604 C C . LYS A 1 75 ? -5.762 11.732 3.277 1.00 85.94 75 LYS A C 1
ATOM 606 O O . LYS A 1 75 ? -4.702 11.134 3.468 1.00 85.94 75 LYS A O 1
ATOM 611 N N . LEU A 1 76 ? -5.910 12.636 2.310 1.00 84.94 76 LEU A N 1
ATOM 612 C CA . LEU A 1 76 ? -4.872 12.938 1.316 1.00 84.94 76 LEU A CA 1
ATOM 613 C C . LEU A 1 76 ? -3.545 13.379 1.954 1.00 84.94 76 LEU A C 1
ATOM 615 O O . LEU A 1 76 ? -2.471 13.058 1.437 1.00 84.94 76 LEU A O 1
ATOM 619 N N . GLU A 1 77 ? -3.599 14.094 3.082 1.00 87.00 77 GLU A N 1
ATOM 620 C CA . GLU A 1 77 ? -2.417 14.530 3.840 1.00 87.00 77 GLU A CA 1
ATOM 621 C C . GLU A 1 77 ? -1.745 13.365 4.584 1.00 87.00 77 GLU A C 1
ATOM 623 O O . GLU A 1 77 ? -0.550 13.413 4.885 1.00 87.00 77 GLU A O 1
ATOM 628 N N . GLY A 1 78 ? -2.509 12.305 4.859 1.00 89.56 78 GLY A N 1
ATOM 629 C CA . GLY A 1 78 ? -2.049 11.067 5.478 1.00 89.56 78 GLY A CA 1
ATOM 630 C C . GLY A 1 78 ? -1.381 10.094 4.505 1.00 89.56 78 GLY A C 1
ATOM 631 O O . GLY A 1 78 ? -0.839 9.088 4.956 1.00 89.56 78 GLY A O 1
ATOM 632 N N . ILE A 1 79 ? -1.392 10.378 3.199 1.00 95.12 79 ILE A N 1
ATOM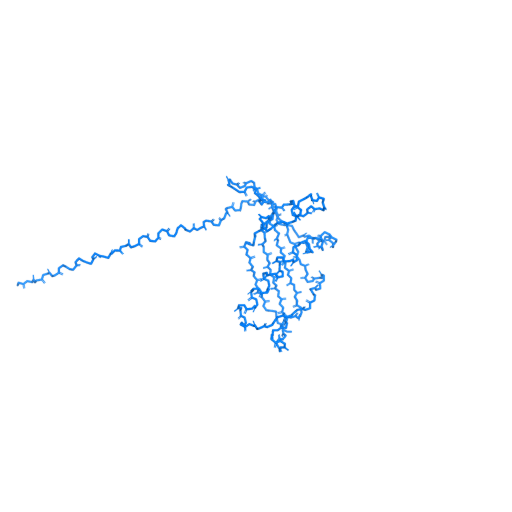 633 C CA . ILE A 1 79 ? -0.733 9.567 2.169 1.00 95.12 79 ILE A CA 1
ATOM 634 C C . ILE A 1 79 ? 0.608 10.210 1.814 1.00 95.12 79 ILE A C 1
ATOM 636 O O . ILE A 1 79 ? 0.653 11.345 1.326 1.00 95.12 79 ILE A O 1
ATOM 640 N N . ARG A 1 80 ? 1.702 9.467 2.006 1.00 96.88 80 ARG A N 1
ATOM 641 C CA . ARG A 1 80 ? 3.054 9.851 1.570 1.00 96.88 80 ARG A CA 1
ATOM 642 C C . ARG A 1 80 ? 3.652 8.772 0.689 1.00 96.88 80 ARG A C 1
ATOM 644 O O . ARG A 1 80 ? 3.582 7.594 1.032 1.00 96.88 80 ARG A O 1
ATOM 651 N N . ILE A 1 81 ? 4.246 9.177 -0.429 1.00 97.19 81 ILE A N 1
ATOM 652 C CA . ILE A 1 81 ? 4.796 8.255 -1.422 1.00 97.19 81 ILE A CA 1
ATOM 653 C C . ILE A 1 81 ? 6.227 8.655 -1.736 1.00 97.19 81 ILE A C 1
ATOM 655 O O . ILE A 1 81 ? 6.499 9.816 -2.032 1.00 97.19 81 ILE A O 1
ATOM 659 N N . TRP A 1 82 ? 7.126 7.678 -1.715 1.00 97.19 82 TRP A N 1
ATOM 660 C CA . TRP A 1 82 ? 8.491 7.822 -2.193 1.00 97.19 82 TRP A CA 1
ATOM 661 C C . TRP A 1 82 ? 8.752 6.849 -3.330 1.00 97.19 82 TRP A C 1
ATOM 663 O O . TRP A 1 82 ? 8.301 5.704 -3.293 1.00 97.19 82 TRP A O 1
ATOM 673 N N . ILE A 1 83 ? 9.513 7.303 -4.319 1.00 94.94 83 ILE A N 1
ATOM 674 C CA . ILE A 1 83 ? 9.938 6.495 -5.454 1.00 94.94 83 ILE A CA 1
ATOM 675 C C . ILE A 1 83 ? 11.459 6.489 -5.553 1.00 94.94 83 ILE A C 1
ATOM 677 O O . ILE A 1 83 ? 12.132 7.490 -5.287 1.00 94.94 83 ILE A O 1
ATOM 681 N N . ARG A 1 84 ? 12.014 5.338 -5.928 1.00 92.69 84 ARG A N 1
ATOM 682 C CA . ARG A 1 84 ? 13.447 5.159 -6.140 1.00 92.69 84 ARG A CA 1
ATOM 683 C C . ARG A 1 84 ? 13.691 4.234 -7.322 1.00 92.69 84 ARG A C 1
ATOM 685 O O . ARG A 1 84 ? 13.182 3.118 -7.341 1.00 92.69 84 ARG A O 1
ATOM 692 N N . GLN A 1 85 ? 14.507 4.667 -8.278 1.00 90.44 85 GLN A N 1
ATOM 693 C CA . GLN A 1 85 ? 14.881 3.822 -9.410 1.00 90.44 85 GLN A CA 1
ATOM 694 C C . GLN A 1 85 ? 15.822 2.691 -8.970 1.00 90.44 85 GLN A C 1
ATOM 696 O O . GLN A 1 85 ? 16.739 2.876 -8.151 1.00 90.44 85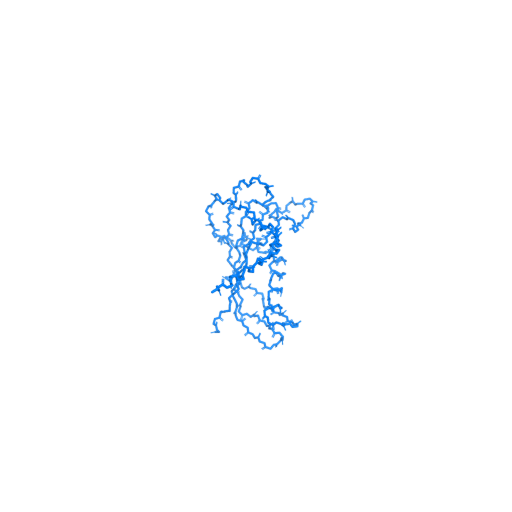 GLN A O 1
ATOM 701 N N . LEU A 1 86 ? 15.594 1.512 -9.537 1.00 86.25 86 LEU A N 1
ATOM 702 C CA . LEU A 1 86 ? 16.451 0.347 -9.405 1.00 86.25 86 LEU A CA 1
ATOM 703 C C . LEU A 1 86 ? 17.402 0.252 -10.592 1.00 86.25 86 LEU A C 1
ATOM 705 O O . LEU A 1 86 ? 17.048 0.566 -11.725 1.00 86.25 86 LEU A O 1
ATOM 709 N N . GLY A 1 87 ? 18.633 -0.155 -10.309 1.00 75.06 87 GLY A N 1
ATOM 710 C CA . GLY A 1 87 ? 19.583 -0.519 -11.343 1.00 75.06 87 GLY A CA 1
ATOM 711 C C . GLY A 1 87 ? 19.258 -1.878 -11.947 1.00 75.06 87 GLY A C 1
ATOM 712 O O . GLY A 1 87 ? 18.487 -2.648 -11.365 1.00 75.06 87 GLY A O 1
ATOM 713 N N . PRO A 1 88 ? 19.893 -2.208 -13.080 1.00 64.62 88 PRO A N 1
ATOM 714 C CA . PRO A 1 88 ? 19.808 -3.545 -13.645 1.00 64.62 88 PRO A CA 1
ATOM 715 C C . PRO A 1 88 ? 20.281 -4.568 -12.602 1.00 64.62 88 PRO A C 1
ATOM 717 O O . PRO A 1 88 ? 21.415 -4.510 -12.124 1.00 64.62 88 PRO A O 1
ATOM 720 N N . SER A 1 89 ? 19.392 -5.485 -12.211 1.00 59.72 89 SER A N 1
ATOM 721 C CA . SER A 1 89 ? 19.733 -6.612 -11.341 1.00 59.72 89 SER A CA 1
ATOM 722 C C . SER A 1 89 ? 20.000 -7.842 -12.204 1.00 59.72 89 SER A C 1
ATOM 724 O O . SER A 1 89 ? 19.280 -8.093 -13.168 1.00 59.72 89 SER A O 1
ATOM 726 N N . GLY A 1 90 ? 21.055 -8.589 -11.879 1.00 49.69 90 GLY A N 1
ATOM 727 C CA . GLY A 1 90 ? 21.634 -9.597 -12.770 1.00 49.69 90 GLY A CA 1
ATOM 728 C C . GLY A 1 90 ? 20.765 -10.812 -13.103 1.00 49.69 90 GLY A C 1
ATOM 729 O O . GLY A 1 90 ? 21.210 -11.590 -13.932 1.00 49.69 90 GLY A O 1
ATOM 730 N N . ASN A 1 91 ? 19.574 -10.982 -12.509 1.00 48.97 91 ASN A N 1
ATOM 731 C CA . ASN A 1 91 ? 18.742 -12.170 -12.755 1.00 48.97 91 ASN A CA 1
ATOM 732 C C . ASN A 1 91 ? 17.247 -11.920 -13.020 1.00 48.97 91 ASN A C 1
ATOM 734 O O . ASN A 1 91 ? 16.649 -12.773 -13.653 1.00 48.97 91 ASN A O 1
ATOM 738 N N . ASP A 1 92 ? 16.640 -10.791 -12.630 1.00 56.56 92 ASP A N 1
ATOM 739 C CA . ASP A 1 92 ? 15.184 -10.590 -12.792 1.00 56.56 92 ASP A CA 1
ATOM 740 C C . ASP A 1 92 ? 14.843 -9.118 -13.082 1.00 56.56 92 ASP A C 1
ATOM 742 O O . ASP A 1 92 ? 14.214 -8.439 -12.270 1.00 56.56 92 ASP A O 1
ATOM 746 N N . GLY A 1 93 ? 15.252 -8.595 -14.243 1.00 61.75 93 GLY A N 1
ATOM 747 C CA . GLY A 1 93 ? 15.009 -7.210 -14.701 1.00 61.75 93 GLY A CA 1
ATOM 748 C C . GLY A 1 93 ? 13.537 -6.777 -14.847 1.00 61.75 93 GLY A C 1
ATOM 749 O O . GLY A 1 93 ? 13.251 -5.817 -15.550 1.00 61.75 93 GLY A O 1
ATOM 750 N N . ILE A 1 94 ? 12.609 -7.483 -14.204 1.00 80.69 94 ILE A N 1
ATOM 751 C CA . ILE A 1 94 ? 11.169 -7.235 -14.192 1.00 80.69 94 ILE A CA 1
ATOM 752 C C . ILE A 1 94 ? 10.842 -5.997 -13.343 1.00 80.69 94 ILE A C 1
ATOM 754 O O . ILE A 1 94 ? 9.945 -5.240 -13.692 1.00 80.69 94 ILE A O 1
ATOM 758 N N . TYR A 1 95 ? 11.567 -5.749 -12.246 1.00 88.31 95 TYR A N 1
ATOM 759 C CA . TYR A 1 95 ? 11.306 -4.594 -11.379 1.00 88.31 95 TYR A CA 1
ATOM 760 C C . TYR A 1 95 ? 12.263 -3.446 -11.676 1.00 88.31 95 TYR A C 1
ATOM 762 O O . TYR A 1 95 ? 13.481 -3.607 -11.610 1.00 88.31 95 TYR A O 1
ATOM 770 N N . THR A 1 96 ? 11.709 -2.262 -11.920 1.00 89.62 96 THR A N 1
ATOM 771 C CA . THR A 1 96 ? 12.483 -1.068 -12.279 1.00 89.62 96 THR A CA 1
ATOM 772 C C . THR A 1 96 ? 12.472 -0.003 -11.186 1.00 89.62 96 THR A C 1
ATOM 774 O O . THR A 1 96 ? 13.357 0.852 -11.159 1.00 89.62 96 THR A O 1
ATOM 777 N N . HIS A 1 97 ? 11.520 -0.059 -10.248 1.00 91.62 97 HIS A N 1
ATOM 778 C CA . HIS A 1 97 ? 11.360 0.939 -9.190 1.00 91.62 97 HIS A CA 1
ATOM 779 C C . HIS A 1 97 ? 11.062 0.303 -7.830 1.00 91.62 97 HIS A C 1
ATOM 781 O O . HIS A 1 97 ? 10.454 -0.760 -7.742 1.00 91.62 97 HIS A O 1
ATOM 787 N N . LEU A 1 98 ? 11.461 0.989 -6.759 1.00 93.25 98 LEU A N 1
ATOM 788 C CA . LEU A 1 98 ? 10.869 0.833 -5.436 1.00 93.25 98 LEU A CA 1
ATOM 789 C C . LEU A 1 98 ? 9.869 1.957 -5.212 1.00 93.25 98 LEU A C 1
ATOM 791 O O . LEU A 1 98 ? 10.200 3.126 -5.418 1.00 93.25 98 LEU A O 1
ATOM 795 N N . ILE A 1 99 ? 8.681 1.592 -4.751 1.00 95.75 99 ILE A N 1
ATOM 796 C CA . ILE A 1 99 ? 7.646 2.530 -4.335 1.00 95.75 99 ILE A CA 1
ATOM 797 C C . ILE A 1 99 ? 7.338 2.257 -2.871 1.00 95.75 99 ILE A C 1
ATOM 799 O O . ILE A 1 99 ? 6.910 1.162 -2.504 1.00 95.75 99 ILE A O 1
ATOM 803 N N . LYS A 1 100 ? 7.579 3.259 -2.031 1.00 96.62 100 LYS A N 1
ATOM 804 C CA . LYS A 1 100 ? 7.255 3.240 -0.610 1.00 96.62 100 LYS A CA 1
ATOM 805 C C . LYS A 1 100 ? 6.027 4.102 -0.374 1.00 96.62 100 LYS A C 1
ATOM 807 O O . LYS A 1 100 ? 6.028 5.269 -0.747 1.00 96.62 100 LYS A O 1
ATOM 812 N N . ILE A 1 101 ? 5.004 3.551 0.264 1.00 96.88 101 ILE A N 1
ATOM 813 C CA . ILE A 1 101 ? 3.737 4.229 0.543 1.00 96.88 101 ILE A CA 1
ATOM 814 C C . ILE A 1 101 ? 3.493 4.172 2.044 1.00 96.88 101 ILE A C 1
ATOM 816 O O . ILE A 1 101 ? 3.426 3.081 2.602 1.00 96.88 101 ILE A O 1
ATOM 820 N N . SER A 1 102 ? 3.370 5.331 2.689 1.00 96.31 102 SER A N 1
ATOM 821 C CA . SER A 1 102 ? 2.897 5.458 4.069 1.00 96.31 102 SER A CA 1
ATOM 822 C C . SER A 1 102 ? 1.461 5.966 4.072 1.00 96.31 102 SER A C 1
ATOM 824 O O . SER A 1 102 ? 1.153 6.951 3.397 1.00 96.31 102 SER A O 1
ATOM 826 N N . LEU A 1 103 ? 0.601 5.286 4.825 1.00 95.38 103 LEU A N 1
ATOM 827 C CA . LEU A 1 103 ? -0.806 5.599 5.011 1.00 95.38 103 LEU A CA 1
ATOM 828 C C . LEU A 1 103 ? -1.080 5.845 6.487 1.00 95.38 103 LEU A C 1
ATOM 830 O O . LEU A 1 103 ? -0.978 4.937 7.310 1.00 95.38 103 LEU A O 1
ATOM 834 N N . GLN A 1 104 ? -1.484 7.063 6.817 1.00 94.31 104 GLN A N 1
ATOM 835 C CA . GLN A 1 104 ? -2.001 7.400 8.132 1.00 94.31 104 GLN A CA 1
ATOM 836 C C . GLN A 1 104 ? -3.525 7.316 8.122 1.00 94.31 104 GLN A C 1
ATOM 838 O O . GLN A 1 104 ? -4.190 7.973 7.321 1.00 94.31 104 GLN A O 1
ATOM 843 N N . ARG A 1 105 ? -4.080 6.514 9.033 1.00 91.62 105 ARG A N 1
ATOM 844 C CA . ARG A 1 105 ? -5.527 6.379 9.230 1.00 91.62 105 ARG A CA 1
ATOM 845 C C . ARG A 1 105 ? -5.896 6.808 10.635 1.00 91.62 105 ARG A C 1
ATOM 847 O O . ARG A 1 105 ? -5.240 6.425 11.607 1.00 91.62 105 ARG A O 1
ATOM 854 N N . ASP A 1 106 ? -6.929 7.631 10.737 1.00 90.19 106 ASP A N 1
ATOM 855 C CA . ASP A 1 106 ? -7.463 8.071 12.028 1.00 90.19 106 ASP A CA 1
ATOM 856 C C . ASP A 1 106 ? -8.472 7.063 12.596 1.00 90.19 106 ASP A C 1
ATOM 858 O O . ASP A 1 106 ? -8.748 7.068 13.793 1.00 90.19 106 ASP A O 1
ATOM 862 N N . GLU A 1 107 ? -8.987 6.175 11.745 1.00 90.69 107 GLU A N 1
ATOM 863 C CA . GLU A 1 107 ? -9.993 5.194 12.118 1.00 90.69 107 GLU A CA 1
ATOM 864 C C . GLU A 1 107 ? -9.747 3.854 11.419 1.00 90.69 107 GLU A C 1
ATOM 866 O O . GLU A 1 107 ? -9.975 3.690 10.219 1.00 90.69 107 GLU A O 1
ATOM 871 N N . LEU A 1 108 ? -9.287 2.893 12.214 1.00 91.81 108 LEU A N 1
ATOM 872 C CA . LEU A 1 108 ? -9.333 1.465 11.940 1.00 91.81 108 LEU A CA 1
ATOM 873 C C . LEU A 1 108 ? -10.220 0.818 13.004 1.00 91.81 108 LEU A C 1
ATOM 875 O O . LEU A 1 108 ? -9.924 0.928 14.196 1.00 91.81 108 LEU A O 1
ATOM 879 N N . ILE A 1 109 ? -11.288 0.157 12.575 1.00 92.94 109 ILE A N 1
ATOM 880 C CA . ILE A 1 109 ? -12.271 -0.515 13.419 1.00 92.94 109 ILE A CA 1
ATOM 881 C C . ILE A 1 109 ? -12.049 -2.024 13.320 1.00 92.94 109 ILE A C 1
ATOM 883 O O . ILE A 1 109 ? -12.112 -2.606 12.241 1.00 92.94 109 ILE A O 1
ATOM 887 N N . ILE A 1 110 ? -11.796 -2.657 14.462 1.00 91.94 110 ILE A N 1
ATOM 888 C CA . ILE A 1 110 ? -11.558 -4.099 14.574 1.00 91.94 110 ILE A CA 1
ATOM 889 C C . ILE A 1 110 ? -12.730 -4.728 15.327 1.00 91.94 110 ILE A C 1
ATOM 891 O O . ILE A 1 110 ? -13.058 -4.282 16.436 1.00 91.94 110 ILE A O 1
ATOM 895 N N . ASN A 1 111 ? -13.348 -5.753 14.731 1.00 92.75 111 ASN A N 1
ATOM 896 C CA . ASN A 1 111 ? -14.522 -6.463 15.252 1.00 92.75 111 ASN A CA 1
ATOM 897 C C . ASN A 1 111 ? -15.641 -5.508 15.703 1.00 92.75 111 ASN A C 1
ATOM 899 O O . ASN A 1 111 ? -16.229 -5.709 16.764 1.00 92.75 111 ASN A O 1
ATOM 903 N N . GLU A 1 112 ? -15.846 -4.411 14.961 1.00 88.50 112 GLU A N 1
ATOM 904 C CA . GLU A 1 112 ? -16.842 -3.349 15.222 1.00 88.50 112 GLU A CA 1
ATOM 905 C C . GLU A 1 112 ? -16.734 -2.637 16.586 1.00 88.50 112 GLU A C 1
ATOM 907 O O . GLU A 1 112 ? -17.569 -1.807 16.936 1.00 88.50 112 GLU A O 1
ATOM 912 N N . LYS A 1 113 ? -15.693 -2.926 17.371 1.00 86.12 113 LYS A N 1
ATOM 913 C CA . LYS A 1 113 ? -15.586 -2.483 18.770 1.00 86.12 113 LYS A CA 1
ATOM 914 C C . LYS A 1 113 ? -14.400 -1.569 18.997 1.00 86.12 113 LYS A C 1
ATOM 916 O O . LYS A 1 113 ? -14.496 -0.568 19.702 1.00 86.12 113 LYS A O 1
ATOM 921 N N . LYS A 1 114 ? -13.249 -1.929 18.433 1.00 84.00 114 LYS A N 1
ATOM 922 C CA . LYS A 1 114 ? -11.983 -1.277 18.755 1.00 84.00 114 LYS A CA 1
ATOM 923 C C . LYS A 1 114 ? -11.590 -0.314 17.648 1.00 84.00 114 LYS A C 1
ATOM 925 O O . LYS A 1 114 ? -11.222 -0.761 16.568 1.00 84.00 114 LYS A O 1
ATOM 930 N N . LYS A 1 115 ? -11.612 0.986 17.951 1.00 90.81 115 LYS A N 1
ATOM 931 C CA . LYS A 1 115 ? -11.105 2.043 17.069 1.00 90.81 115 LYS A CA 1
ATOM 932 C C . LYS A 1 115 ? -9.659 2.383 17.415 1.00 90.81 115 LYS A C 1
ATOM 934 O O . LYS A 1 115 ? -9.359 2.701 18.567 1.00 90.81 115 LYS A O 1
ATOM 939 N N . ILE A 1 116 ? -8.764 2.322 16.434 1.00 91.81 116 ILE A N 1
ATOM 940 C CA . ILE A 1 116 ? -7.360 2.724 16.588 1.00 91.81 116 ILE A CA 1
ATOM 941 C C . ILE A 1 116 ? -6.907 3.631 15.446 1.00 91.81 116 ILE A C 1
ATOM 943 O O . ILE A 1 116 ? -7.377 3.511 14.318 1.00 91.81 116 ILE A O 1
ATOM 947 N N . LYS A 1 117 ? -5.961 4.523 15.754 1.00 93.44 117 LYS A N 1
ATOM 948 C CA . LYS A 1 117 ? -5.223 5.311 14.764 1.00 93.44 117 LYS A CA 1
ATOM 949 C C . LYS A 1 117 ? -4.001 4.515 14.321 1.00 93.44 117 LYS A C 1
ATOM 951 O O . LYS A 1 117 ? -3.303 3.951 15.166 1.00 93.44 117 LYS A O 1
ATOM 956 N N . THR A 1 118 ? -3.704 4.485 13.027 1.00 94.00 118 THR A N 1
ATOM 957 C CA . THR A 1 118 ? -2.568 3.723 12.485 1.00 94.00 118 THR A CA 1
ATOM 958 C C . THR A 1 118 ? -1.717 4.553 11.538 1.00 94.00 118 THR A C 1
ATOM 960 O O . THR A 1 118 ? -2.141 5.592 11.028 1.00 94.00 118 THR A O 1
ATOM 963 N N . GLU A 1 119 ? -0.476 4.117 11.376 1.00 95.31 119 GLU A N 1
ATOM 964 C CA . GLU A 1 119 ? 0.434 4.516 10.314 1.00 95.31 119 GLU A CA 1
ATOM 965 C C . GLU A 1 119 ? 1.066 3.245 9.749 1.00 95.31 119 GLU A C 1
ATOM 967 O O . GLU A 1 119 ? 1.810 2.542 10.437 1.00 95.31 119 GLU A O 1
ATOM 972 N N . ASP A 1 120 ? 0.726 2.938 8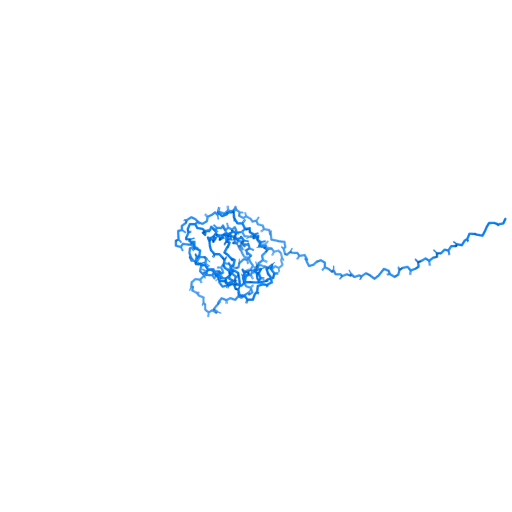.505 1.00 95.56 120 ASP A N 1
ATOM 973 C CA . ASP A 1 120 ? 1.112 1.714 7.819 1.00 95.56 120 ASP A CA 1
ATOM 974 C C . ASP A 1 120 ? 1.992 2.072 6.624 1.00 95.56 120 ASP A C 1
ATOM 976 O O . ASP A 1 120 ? 1.611 2.872 5.776 1.00 95.56 120 ASP A O 1
ATOM 980 N N . THR A 1 121 ? 3.191 1.506 6.564 1.00 96.69 121 THR A N 1
ATOM 981 C CA . THR A 1 121 ? 4.162 1.736 5.496 1.00 96.69 121 THR A CA 1
ATOM 982 C C . THR A 1 121 ? 4.407 0.453 4.722 1.00 96.69 121 THR A C 1
ATOM 984 O O . THR A 1 121 ? 4.726 -0.573 5.314 1.00 96.69 121 THR A O 1
ATOM 987 N N . PHE A 1 122 ? 4.343 0.526 3.398 1.00 96.19 122 PHE A N 1
ATOM 988 C CA . PHE A 1 122 ? 4.613 -0.583 2.489 1.00 96.19 122 PHE A CA 1
ATOM 989 C C . PHE A 1 122 ? 5.695 -0.185 1.502 1.00 96.19 122 PHE A C 1
ATOM 991 O O . PHE A 1 122 ? 5.631 0.906 0.942 1.00 96.19 122 PHE A O 1
ATOM 998 N N . THR A 1 123 ? 6.660 -1.066 1.255 1.00 95.31 123 THR A N 1
ATOM 999 C CA . THR A 1 123 ? 7.636 -0.890 0.176 1.00 95.31 123 THR A CA 1
ATOM 1000 C C . THR A 1 123 ? 7.464 -2.003 -0.838 1.00 95.31 123 THR A C 1
ATOM 1002 O O . THR A 1 123 ? 7.645 -3.176 -0.508 1.00 95.31 123 THR A O 1
ATOM 1005 N N . TYR A 1 124 ? 7.170 -1.632 -2.077 1.00 93.69 124 TYR A N 1
ATOM 1006 C CA . TYR A 1 124 ? 7.015 -2.546 -3.199 1.00 93.69 124 TYR A CA 1
ATOM 1007 C C . TYR A 1 124 ? 8.150 -2.364 -4.196 1.00 93.69 124 TYR A C 1
ATOM 1009 O O . TYR A 1 124 ? 8.543 -1.237 -4.481 1.00 93.69 124 TYR A O 1
ATOM 1017 N N . ALA A 1 125 ? 8.645 -3.462 -4.757 1.00 92.25 125 ALA A N 1
ATOM 1018 C CA . ALA A 1 125 ? 9.353 -3.439 -6.028 1.00 92.25 125 ALA A CA 1
ATOM 1019 C C . ALA A 1 125 ? 8.312 -3.525 -7.145 1.00 92.25 125 ALA A C 1
ATOM 1021 O O . ALA A 1 125 ? 7.412 -4.358 -7.071 1.00 92.25 125 ALA A O 1
ATOM 1022 N N . VAL A 1 126 ? 8.409 -2.643 -8.134 1.00 91.38 126 VAL A N 1
ATOM 1023 C CA . VAL A 1 126 ? 7.384 -2.427 -9.158 1.00 91.38 126 VAL A CA 1
ATOM 1024 C C . VAL A 1 126 ? 8.042 -2.335 -10.534 1.00 91.38 126 VAL A C 1
ATOM 1026 O O . VAL A 1 126 ? 9.086 -1.691 -10.688 1.00 91.38 126 VAL A O 1
ATOM 1029 N N . ASN A 1 127 ? 7.440 -2.972 -11.538 1.00 89.94 127 ASN A N 1
ATOM 1030 C CA . ASN A 1 127 ? 7.698 -2.638 -12.935 1.00 89.94 127 ASN A CA 1
ATOM 1031 C C . ASN A 1 127 ? 6.986 -1.317 -13.267 1.00 89.94 127 ASN A C 1
ATOM 1033 O O . ASN A 1 127 ? 5.780 -1.206 -13.070 1.00 89.94 127 ASN A O 1
ATOM 1037 N N . ALA A 1 128 ? 7.709 -0.328 -13.791 1.00 86.06 128 ALA A N 1
ATOM 1038 C CA . ALA A 1 128 ? 7.156 0.951 -14.242 1.00 86.06 128 ALA A CA 1
ATOM 1039 C C . ALA A 1 128 ? 5.963 0.798 -15.199 1.00 86.06 128 ALA A C 1
ATOM 1041 O O . ALA A 1 128 ? 5.057 1.625 -15.152 1.00 86.06 128 ALA A O 1
ATOM 1042 N N . ASP A 1 129 ? 5.912 -0.275 -15.994 1.00 84.81 129 ASP A N 1
ATOM 1043 C CA . ASP A 1 129 ? 4.782 -0.560 -16.888 1.00 84.81 129 ASP A CA 1
ATOM 1044 C C . ASP A 1 129 ? 3.451 -0.720 -16.132 1.00 84.81 129 ASP A C 1
ATOM 1046 O O . ASP A 1 129 ? 2.376 -0.489 -16.690 1.00 84.81 129 ASP A O 1
ATOM 1050 N N . LEU A 1 130 ? 3.487 -1.072 -14.841 1.00 85.50 130 LEU A N 1
ATOM 1051 C CA . LEU A 1 130 ? 2.312 -1.106 -13.964 1.00 85.50 130 LEU A CA 1
ATOM 1052 C C . LEU A 1 130 ? 1.681 0.283 -13.776 1.00 85.50 130 LEU A C 1
ATOM 1054 O O . LEU A 1 130 ? 0.474 0.391 -13.556 1.00 85.50 130 LEU A O 1
ATOM 1058 N N . LEU A 1 131 ? 2.492 1.339 -13.864 1.00 85.38 131 LEU A N 1
ATOM 1059 C CA . LEU A 1 131 ? 2.073 2.737 -13.767 1.00 85.38 131 LEU A CA 1
ATOM 1060 C C . LEU A 1 131 ? 1.687 3.329 -15.135 1.00 85.38 131 LEU A C 1
ATOM 1062 O O . LEU A 1 131 ? 1.387 4.517 -15.217 1.00 85.38 131 LEU A O 1
ATOM 1066 N N . SER A 1 132 ? 1.694 2.542 -16.214 1.00 81.38 132 SER A N 1
ATOM 1067 C CA . SER A 1 132 ? 1.263 3.021 -17.529 1.00 81.38 132 SER A CA 1
ATOM 1068 C C . SER A 1 132 ? -0.262 3.146 -17.606 1.00 81.38 132 SER A C 1
ATOM 1070 O O . SER A 1 132 ? -0.998 2.255 -17.178 1.00 81.38 132 SER A O 1
ATOM 1072 N N . LEU A 1 133 ? -0.734 4.247 -18.197 1.00 72.12 133 LEU A N 1
ATOM 1073 C CA . LEU A 1 133 ? -2.147 4.469 -18.527 1.00 72.12 133 LEU A CA 1
ATOM 1074 C C . LEU A 1 133 ? -2.589 3.713 -19.791 1.00 72.12 133 LEU A C 1
ATOM 1076 O O . LEU A 1 133 ? -3.770 3.417 -19.946 1.00 72.12 133 LEU A O 1
ATOM 1080 N N . CYS A 1 134 ? -1.654 3.399 -20.692 1.00 65.88 134 CYS A N 1
ATOM 1081 C CA . CYS A 1 134 ? -1.933 2.882 -22.034 1.00 65.88 134 CYS A CA 1
ATOM 1082 C C . CYS A 1 134 ? -1.482 1.430 -22.147 1.00 65.88 134 CYS A C 1
ATOM 1084 O O . CYS A 1 134 ? -0.478 1.140 -22.796 1.00 65.88 134 CYS A O 1
ATOM 1086 N N . ARG A 1 135 ? -2.163 0.523 -21.447 1.00 59.91 135 ARG A N 1
ATOM 1087 C CA . ARG A 1 135 ? -1.706 -0.860 -21.360 1.00 59.91 135 ARG A CA 1
ATOM 1088 C C . ARG A 1 135 ? -2.639 -1.833 -22.064 1.00 59.91 135 ARG A C 1
ATOM 1090 O O . ARG A 1 135 ? -3.777 -2.010 -21.644 1.00 59.91 135 ARG A O 1
ATOM 1097 N N . ASP A 1 136 ? -2.103 -2.523 -23.066 1.00 54.59 136 ASP A N 1
ATOM 1098 C CA . ASP A 1 136 ? -2.865 -3.443 -23.918 1.00 54.59 136 ASP A CA 1
ATOM 1099 C C . ASP A 1 136 ? -3.287 -4.748 -23.211 1.00 54.59 136 ASP A C 1
ATOM 1101 O O . ASP A 1 136 ? -4.196 -5.430 -23.675 1.00 54.59 136 ASP A O 1
ATOM 1105 N N . SER A 1 137 ? -2.654 -5.119 -22.086 1.00 55.88 137 SER A N 1
ATOM 1106 C CA . SER A 1 137 ? -2.800 -6.449 -21.458 1.00 55.88 137 SER A CA 1
ATOM 1107 C C . SER A 1 137 ? -3.243 -6.467 -19.984 1.00 55.88 137 SER A C 1
ATOM 1109 O O . SER A 1 137 ? -3.216 -7.521 -19.350 1.00 55.88 137 SER A O 1
ATOM 1111 N N . GLY A 1 138 ? -3.704 -5.337 -19.434 1.00 63.19 138 GLY A N 1
ATOM 1112 C CA . GLY A 1 138 ? -4.111 -5.238 -18.023 1.00 63.19 138 GLY A CA 1
ATOM 1113 C C . GLY A 1 138 ? -2.934 -5.259 -17.029 1.00 63.19 138 GLY A C 1
ATOM 1114 O O . GLY A 1 138 ? -1.778 -5.442 -17.407 1.00 63.19 138 GLY A O 1
ATOM 1115 N N . LYS A 1 139 ? -3.219 -5.011 -15.743 1.00 68.81 139 LYS A N 1
ATOM 1116 C CA . LYS A 1 139 ? -2.223 -4.976 -14.651 1.00 68.81 139 LYS A CA 1
ATOM 1117 C C . LYS A 1 139 ? -2.082 -6.368 -14.020 1.00 68.81 139 LYS A C 1
ATOM 1119 O O . LYS A 1 139 ? -3.097 -7.001 -13.744 1.00 68.81 139 LYS A O 1
ATOM 1124 N N . SER A 1 140 ? -0.855 -6.843 -13.776 1.00 71.75 140 SER A N 1
ATOM 1125 C CA . SER A 1 140 ? -0.597 -8.201 -13.263 1.00 71.75 140 SER A CA 1
ATOM 1126 C C . SER A 1 140 ? 0.164 -8.211 -11.935 1.00 71.75 140 SER A C 1
ATOM 1128 O O . SER A 1 140 ? 1.072 -7.415 -11.712 1.00 71.75 140 SER A O 1
ATOM 1130 N N . GLU A 1 141 ? -0.142 -9.181 -11.068 1.00 71.69 141 GLU A N 1
ATOM 1131 C CA . GLU A 1 141 ? 0.565 -9.391 -9.793 1.00 71.69 141 GLU A CA 1
ATOM 1132 C C . GLU A 1 141 ? 2.045 -9.759 -9.971 1.00 71.69 141 GLU A C 1
ATOM 1134 O O . GLU A 1 141 ? 2.840 -9.585 -9.056 1.00 71.69 141 GLU A O 1
ATOM 1139 N N . LYS A 1 142 ? 2.455 -10.225 -11.159 1.00 80.88 142 LYS A N 1
ATOM 1140 C CA . LYS A 1 142 ? 3.865 -10.546 -11.458 1.00 80.88 142 LYS A CA 1
ATOM 1141 C C . LYS A 1 142 ? 4.770 -9.312 -11.525 1.00 80.88 142 LYS A C 1
ATOM 1143 O O . LYS A 1 142 ? 5.989 -9.443 -11.575 1.00 80.88 142 LYS A O 1
ATOM 1148 N N . GLU A 1 143 ? 4.175 -8.127 -11.561 1.00 83.06 143 GLU A N 1
ATOM 1149 C CA . GLU A 1 143 ? 4.851 -6.850 -11.799 1.00 83.06 143 GLU A CA 1
ATOM 1150 C C . GLU A 1 143 ? 5.055 -6.038 -10.530 1.00 83.06 143 GLU A C 1
ATOM 1152 O O . GLU A 1 143 ? 5.616 -4.942 -10.560 1.00 83.06 143 GLU A O 1
ATOM 1157 N N . LEU A 1 144 ? 4.589 -6.580 -9.411 1.00 89.50 144 LEU A N 1
ATOM 1158 C CA . LEU A 1 144 ? 4.692 -5.980 -8.105 1.00 89.50 144 LEU A CA 1
ATOM 1159 C C . LEU A 1 144 ? 5.096 -7.046 -7.091 1.00 89.50 144 LEU A C 1
ATOM 1161 O O . LEU A 1 144 ? 4.580 -8.157 -7.073 1.00 89.50 144 LEU A O 1
ATOM 1165 N N . LYS A 1 145 ? 6.014 -6.687 -6.200 1.00 90.38 145 LYS A N 1
ATOM 1166 C CA . LYS A 1 145 ? 6.423 -7.537 -5.087 1.00 90.38 145 LYS A CA 1
ATOM 1167 C C . LYS A 1 145 ? 6.534 -6.719 -3.820 1.00 90.38 145 LYS A C 1
ATOM 1169 O O . LYS A 1 145 ? 7.310 -5.767 -3.767 1.00 90.38 145 LYS A O 1
ATOM 1174 N N . LEU A 1 146 ? 5.808 -7.119 -2.779 1.00 92.19 146 LEU A N 1
ATOM 1175 C CA . LEU A 1 146 ? 5.989 -6.553 -1.446 1.00 92.19 146 LEU A CA 1
ATOM 1176 C C . LEU A 1 146 ? 7.384 -6.927 -0.922 1.00 92.19 146 LEU A C 1
ATOM 1178 O O . LEU A 1 146 ? 7.731 -8.103 -0.808 1.00 92.19 146 LEU A O 1
ATOM 1182 N N . ILE A 1 147 ? 8.198 -5.918 -0.621 1.00 92.50 147 ILE A N 1
ATOM 1183 C CA . ILE A 1 147 ? 9.557 -6.082 -0.088 1.00 92.50 147 ILE A CA 1
ATOM 1184 C C . ILE A 1 147 ? 9.541 -6.033 1.433 1.00 92.50 147 ILE A C 1
ATOM 1186 O O . ILE A 1 147 ? 10.204 -6.837 2.094 1.00 92.50 147 ILE A O 1
ATOM 1190 N N . ASN A 1 148 ? 8.799 -5.077 1.988 1.00 92.81 148 ASN A N 1
ATOM 1191 C CA . ASN A 1 148 ? 8.558 -4.971 3.415 1.00 92.81 148 ASN A CA 1
ATOM 1192 C C . ASN A 1 148 ? 7.245 -4.237 3.696 1.00 92.81 148 ASN A C 1
ATOM 1194 O O . ASN A 1 148 ? 6.764 -3.448 2.880 1.00 92.81 148 ASN A O 1
ATOM 1198 N N . SER A 1 149 ? 6.712 -4.478 4.885 1.00 94.50 149 SER A N 1
ATOM 1199 C CA . SER A 1 149 ? 5.682 -3.653 5.493 1.00 94.50 149 SER A CA 1
ATOM 1200 C C . SER A 1 149 ? 6.064 -3.336 6.937 1.00 94.50 149 SER A C 1
ATOM 1202 O O . SER A 1 149 ? 6.772 -4.097 7.601 1.00 94.50 149 SER A O 1
ATOM 1204 N N . TYR A 1 150 ? 5.629 -2.177 7.413 1.00 94.62 150 TYR A N 1
ATOM 1205 C CA . TYR A 1 150 ? 5.766 -1.743 8.792 1.00 94.62 150 TYR A CA 1
ATOM 1206 C C . TYR A 1 150 ? 4.452 -1.127 9.244 1.00 94.62 150 TYR A C 1
ATOM 1208 O O . TYR A 1 150 ? 3.886 -0.287 8.555 1.00 94.62 150 TYR A O 1
ATOM 1216 N N . HIS A 1 151 ? 3.988 -1.528 10.417 1.00 94.06 151 HIS A N 1
ATOM 1217 C CA . HIS A 1 151 ? 2.664 -1.184 10.905 1.00 94.06 151 HIS A CA 1
ATOM 1218 C C . HIS A 1 151 ? 2.767 -0.624 12.316 1.00 94.06 151 HIS A C 1
ATOM 1220 O O . HIS A 1 151 ? 3.267 -1.294 13.227 1.00 94.06 151 HIS A O 1
ATOM 1226 N N . LYS A 1 152 ? 2.261 0.590 12.514 1.00 93.69 152 LYS A N 1
ATOM 1227 C CA . LYS A 1 152 ? 2.366 1.320 13.775 1.00 93.69 152 LYS A CA 1
ATOM 1228 C C . LYS A 1 152 ? 0.994 1.774 14.249 1.00 93.69 152 LYS A C 1
ATOM 1230 O O . LYS A 1 152 ? 0.250 2.409 13.512 1.00 93.69 152 LYS A O 1
ATOM 1235 N N . VAL A 1 153 ? 0.688 1.505 15.517 1.00 93.06 153 VAL A N 1
ATOM 1236 C CA . VAL A 1 153 ? -0.456 2.124 16.200 1.00 93.06 153 VAL A CA 1
ATOM 1237 C C . VAL A 1 153 ? -0.026 3.513 16.667 1.00 93.06 153 VAL A C 1
ATOM 1239 O O . VAL A 1 153 ? 1.021 3.655 17.305 1.00 93.06 153 VAL A O 1
ATOM 1242 N N . ARG A 1 154 ? -0.802 4.540 16.322 1.00 91.19 154 ARG A N 1
ATOM 1243 C CA . ARG A 1 154 ? -0.568 5.924 16.744 1.00 91.19 154 ARG A CA 1
ATOM 1244 C C . ARG A 1 154 ? -1.293 6.201 18.074 1.00 91.19 154 ARG A C 1
ATOM 1246 O O . ARG A 1 154 ? -2.337 5.594 18.319 1.00 91.19 154 ARG A O 1
ATOM 1253 N N . PRO A 1 155 ? -0.759 7.094 18.929 1.00 86.00 155 PRO A N 1
ATOM 1254 C CA . PRO A 1 155 ? -1.470 7.569 20.116 1.00 86.00 155 PRO A CA 1
ATOM 1255 C C . PRO A 1 155 ? -2.838 8.161 19.749 1.00 86.00 155 PRO A C 1
ATOM 1257 O O . PRO A 1 155 ? -2.994 8.697 18.647 1.00 86.00 155 PRO A O 1
ATOM 1260 N N . GLN A 1 156 ? -3.812 8.032 20.655 1.00 70.19 156 GLN A N 1
ATOM 1261 C CA . GLN A 1 156 ? -5.142 8.631 20.501 1.00 70.19 156 GLN A CA 1
ATOM 1262 C C . GLN A 1 156 ? -5.091 10.152 20.610 1.00 70.19 156 GLN A C 1
ATOM 1264 O O . GLN A 1 156 ? -4.285 10.667 21.410 1.00 70.19 156 GLN A O 1
#

Sequence (156 aa):
MVVSVFFLIVGNASASNIKKL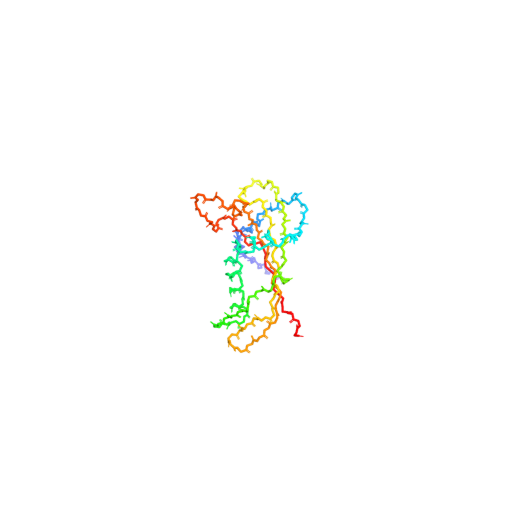EKPKIMSVGKEIEVKDQATKMFIYDTMQVWIHHSLVDYYHNKYHADSISWGEPKLEGIRIWIRQLGPSGNDGIYTHLIKISLQRDELIINEKKKIKTEDTFTYAVNADLLSLCRDSGKSEKELKLINSYHKVRPQ

Secondary structure (DSSP, 8-state):
---------------------PPP---B-SPPEE---HHHHHHHHHHHHHHHHHHHHHHHHHHHT-S-EEEPPPPGGGEEEEEEEBPPPSS-TT--EEEEEEEEEEEEEETTTEEEEEEEEEEEEE-GGGG-SS-TT---GGGEEEEEEEEEEEP-

Foldseek 3Di:
DDDDDDDPPPPPPPPPPPPPPPPQPFAFDWDKDKDPDLVVQVLVCVLCVVVVVVVVVVVCCVVPVFPDKDFDDFDSVQKIKIKTATDDGPPCNLFGMKIKIWTWGQFMATNNPDTFTKIKIWIKGFRCVSSDPDDPPDHDPVGIDTPDMDMDTDDD

Radius of gyration: 22.69 Å; chains: 1; bounding box: 59×67×60 Å

Organism: NCBI:txid2547811

pLDDT: mean 79.04, std 20.51, range [30.59, 97.19]